Protein AF-A0A6F9CLA2-F1 (afdb_monomer_lite)

Secondary structure (DSSP, 8-state):
-HHHHHHHHHHHHHHHHHHHHHHHHHT-TT--SS-GGGT-S-EEEEEEEEEEETTEEEEEEEEEESS-EEEE------TTEEEEEETTTTEEEEEE-SSHHHHHHHHHHHHHHHHHHHHHTTSTTHHHHHHHHHHHHHHHHHHHH-TTS---SS---------------PPP--

Structure (mmCIF, N/CA/C/O backbone):
data_AF-A0A6F9CLA2-F1
#
_entry.id   AF-A0A6F9CLA2-F1
#
loop_
_atom_site.group_PDB
_atom_site.id
_atom_site.type_symbol
_atom_site.label_atom_id
_atom_site.label_alt_id
_atom_site.label_comp_id
_atom_site.label_asym_id
_atom_site.label_entity_id
_atom_site.label_seq_id
_atom_site.pdbx_PDB_ins_code
_atom_site.Cartn_x
_atom_site.Cartn_y
_atom_site.Cartn_z
_atom_site.occupancy
_atom_site.B_iso_or_equiv
_atom_site.auth_seq_id
_atom_site.auth_comp_id
_atom_site.auth_asym_id
_atom_site.auth_atom_id
_atom_site.pdbx_PDB_model_num
ATOM 1 N N . MET A 1 1 ? -16.593 6.595 44.705 1.00 61.84 1 MET A N 1
ATOM 2 C CA . MET A 1 1 ? -15.147 6.707 44.397 1.00 61.84 1 MET A CA 1
ATOM 3 C C . MET A 1 1 ? -14.669 5.658 43.384 1.00 61.84 1 MET A C 1
ATOM 5 O O . MET A 1 1 ? -14.119 6.058 42.372 1.00 61.84 1 MET A O 1
ATOM 9 N N . LYS A 1 2 ? -14.949 4.353 43.564 1.00 73.06 2 LYS A N 1
ATOM 10 C CA . LYS A 1 2 ? -14.526 3.286 42.620 1.00 73.06 2 LYS A CA 1
ATOM 11 C C . LYS A 1 2 ? -15.007 3.466 41.167 1.00 73.06 2 LYS A C 1
ATOM 13 O O . LYS A 1 2 ? -14.224 3.250 40.254 1.00 73.06 2 LYS A O 1
ATOM 18 N N . ALA A 1 3 ? -16.254 3.899 40.960 1.00 78.31 3 ALA A N 1
ATOM 19 C CA . ALA A 1 3 ? -16.806 4.117 39.618 1.00 78.31 3 ALA A CA 1
ATOM 20 C C . ALA A 1 3 ? -16.060 5.220 38.846 1.00 78.31 3 ALA A C 1
ATOM 22 O O . ALA A 1 3 ? -15.684 5.011 37.703 1.00 78.31 3 ALA A O 1
ATOM 23 N N . VAL A 1 4 ? -15.752 6.344 39.506 1.00 85.12 4 VAL A N 1
ATOM 24 C CA . VAL A 1 4 ? -15.011 7.466 38.902 1.00 85.12 4 VAL A CA 1
ATOM 25 C C . VAL A 1 4 ? -13.600 7.034 38.495 1.00 85.12 4 VAL A C 1
ATOM 27 O O . VAL A 1 4 ? -13.189 7.275 37.365 1.00 85.12 4 VAL A O 1
ATOM 30 N N . CYS A 1 5 ? -12.878 6.332 39.376 1.00 85.56 5 CYS A N 1
ATOM 31 C CA . CYS A 1 5 ? -11.549 5.804 39.053 1.00 85.56 5 CYS A CA 1
ATOM 32 C C . CYS A 1 5 ? -11.588 4.798 37.890 1.00 85.56 5 CYS A C 1
ATOM 34 O O . CYS A 1 5 ? -10.689 4.808 37.055 1.00 85.56 5 CYS A O 1
ATOM 36 N N . SER A 1 6 ? -12.626 3.954 37.818 1.00 85.44 6 SER A N 1
ATOM 37 C CA . SER A 1 6 ? -12.801 2.996 36.719 1.00 85.44 6 SER A CA 1
ATOM 38 C C . SER A 1 6 ? -13.041 3.704 35.388 1.00 85.44 6 SER A C 1
ATOM 40 O O . SER A 1 6 ? -12.363 3.392 34.416 1.00 85.44 6 SER A O 1
ATOM 42 N N . SER A 1 7 ? -13.939 4.694 35.352 1.00 87.44 7 SER A N 1
ATOM 43 C CA . SER A 1 7 ? -14.230 5.466 34.138 1.00 87.44 7 SER A CA 1
ATOM 44 C C . SER A 1 7 ? -13.008 6.227 33.628 1.00 87.44 7 SER A C 1
ATOM 46 O O . SER A 1 7 ? -12.760 6.246 32.428 1.00 87.44 7 SER A O 1
ATOM 48 N N . ILE A 1 8 ? -12.207 6.807 34.529 1.00 90.00 8 ILE A N 1
ATOM 49 C CA . ILE A 1 8 ? -10.953 7.483 34.161 1.00 90.00 8 ILE A CA 1
ATOM 50 C C . ILE A 1 8 ? -9.951 6.485 33.569 1.00 90.00 8 ILE A C 1
ATOM 52 O O . ILE A 1 8 ? -9.324 6.764 32.549 1.00 90.00 8 ILE A O 1
ATOM 56 N N . ASN A 1 9 ? -9.802 5.313 34.189 1.00 90.31 9 ASN A N 1
ATOM 57 C CA . ASN A 1 9 ? -8.862 4.296 33.727 1.00 90.31 9 ASN A CA 1
ATOM 58 C C . ASN A 1 9 ? -9.263 3.709 32.363 1.00 90.31 9 ASN A C 1
ATOM 60 O O . ASN A 1 9 ? -8.413 3.439 31.518 1.00 90.31 9 ASN A O 1
ATOM 64 N N . GLU A 1 10 ? -10.563 3.535 32.134 1.00 90.62 10 GLU A N 1
ATOM 65 C CA . GLU A 1 10 ? -11.098 3.051 30.865 1.00 90.62 10 GLU A CA 1
ATOM 66 C C . GLU A 1 10 ? -10.987 4.105 29.760 1.00 90.62 10 GLU A C 1
ATOM 68 O O . GLU A 1 10 ? -10.532 3.781 28.666 1.00 90.62 10 GLU A O 1
ATOM 73 N N . ALA A 1 11 ? -11.274 5.377 30.059 1.00 88.31 11 ALA A N 1
ATOM 74 C CA . ALA A 1 11 ? -11.058 6.482 29.126 1.00 88.31 11 ALA A CA 1
ATOM 75 C C . ALA A 1 11 ? -9.585 6.588 28.698 1.00 88.31 11 ALA A C 1
ATOM 77 O O . ALA A 1 11 ? -9.298 6.727 27.511 1.00 88.31 11 ALA A O 1
ATOM 78 N N . LYS A 1 12 ? -8.646 6.439 29.644 1.00 91.62 12 LYS A N 1
ATOM 79 C CA . LYS A 1 12 ? -7.212 6.424 29.335 1.00 91.62 12 LYS A CA 1
ATOM 80 C C . LYS A 1 12 ? -6.839 5.263 28.410 1.00 91.62 12 LYS A C 1
ATOM 82 O O . LYS A 1 12 ? -6.156 5.475 27.415 1.00 91.62 12 LYS A O 1
ATOM 87 N N . ARG A 1 13 ? -7.333 4.053 28.692 1.00 88.44 13 ARG A N 1
ATOM 88 C CA . ARG A 1 13 ? -7.098 2.878 27.838 1.00 88.44 13 ARG A CA 1
ATOM 89 C C . ARG A 1 13 ? -7.636 3.082 26.418 1.00 88.44 13 ARG A C 1
ATOM 91 O O . ARG A 1 13 ? -7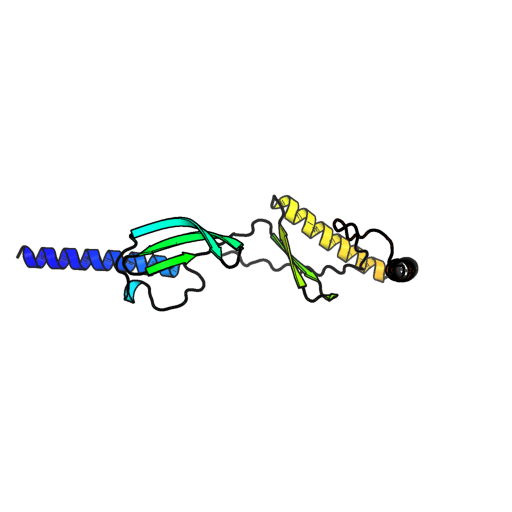.016 2.622 25.466 1.00 88.44 13 ARG A O 1
ATOM 98 N N . GLN A 1 14 ? -8.787 3.738 26.272 1.00 87.56 14 GLN A N 1
ATOM 99 C CA . GLN A 1 14 ? -9.343 4.046 24.952 1.00 87.56 14 GLN A CA 1
ATOM 100 C C . GLN A 1 14 ? -8.481 5.064 24.197 1.00 87.56 14 GLN A C 1
ATOM 102 O O . GLN A 1 14 ? -8.233 4.871 23.012 1.00 87.56 14 GLN A O 1
ATOM 107 N N . MET A 1 15 ? -7.958 6.091 24.876 1.00 89.00 15 MET A N 1
ATOM 108 C CA . MET A 1 15 ? -7.006 7.021 24.256 1.00 89.00 15 MET A CA 1
ATOM 109 C C . MET A 1 15 ? -5.738 6.309 23.770 1.00 89.00 15 MET A C 1
ATOM 111 O O . MET A 1 15 ? -5.354 6.494 22.621 1.00 89.00 15 MET A O 1
ATOM 115 N N . GLU A 1 16 ? -5.149 5.431 24.588 1.00 90.56 16 GLU A N 1
ATOM 116 C CA . GLU A 1 16 ? -3.957 4.652 24.208 1.00 90.56 16 GLU A CA 1
ATOM 117 C C . GLU A 1 16 ? -4.209 3.779 22.961 1.00 90.56 16 GLU A C 1
ATOM 119 O O . GLU A 1 16 ? -3.333 3.638 22.111 1.00 90.56 16 GLU A O 1
ATOM 124 N N . LYS A 1 17 ? -5.419 3.217 22.800 1.00 88.94 17 LYS A N 1
ATOM 125 C CA . LYS A 1 17 ? -5.789 2.467 21.585 1.00 88.94 17 LYS A CA 1
ATOM 126 C C . LYS A 1 17 ? -5.837 3.360 20.342 1.00 88.94 17 LYS A C 1
ATOM 128 O O . LYS A 1 17 ? -5.363 2.946 19.285 1.00 88.94 17 LYS A O 1
ATOM 133 N N . LEU A 1 18 ? -6.410 4.558 20.459 1.00 91.50 18 LEU A N 1
ATOM 134 C CA . LEU A 1 18 ? -6.517 5.499 19.342 1.00 91.50 18 LEU A CA 1
ATOM 135 C C . LEU A 1 18 ? -5.144 6.028 18.912 1.00 91.50 18 LEU A C 1
ATOM 137 O O . LEU A 1 18 ? -4.888 6.105 17.714 1.00 91.50 18 LEU A O 1
ATOM 141 N N . GLU A 1 19 ? -4.245 6.302 19.862 1.00 93.00 19 GLU A N 1
ATOM 142 C CA . GLU A 1 19 ? -2.862 6.710 19.571 1.00 93.00 19 GLU A CA 1
ATOM 143 C C . GLU A 1 19 ? -2.120 5.647 18.745 1.00 93.00 19 GLU A C 1
ATOM 145 O O . GLU A 1 19 ? -1.470 5.972 17.754 1.00 93.00 19 GLU A O 1
ATOM 150 N N . VAL A 1 20 ? -2.286 4.361 19.080 1.00 93.50 20 VAL A N 1
ATOM 151 C CA . VAL A 1 20 ? -1.693 3.249 18.314 1.00 93.50 20 VAL A CA 1
ATOM 152 C C . VAL A 1 20 ? -2.232 3.194 16.881 1.00 93.50 20 VAL A C 1
ATOM 154 O O . VAL A 1 20 ? -1.483 2.908 15.946 1.00 93.50 20 VAL A O 1
ATOM 157 N N . LEU A 1 21 ? -3.527 3.461 16.684 1.00 94.38 21 LEU A N 1
ATOM 158 C CA . LEU A 1 21 ? -4.133 3.497 15.352 1.00 94.38 21 LEU A CA 1
ATOM 159 C C . LEU A 1 21 ? -3.641 4.688 14.520 1.00 94.38 21 LEU A C 1
ATOM 161 O O . LEU A 1 21 ? -3.382 4.535 13.325 1.00 94.38 21 LEU A O 1
ATOM 165 N N . GLU A 1 22 ? -3.491 5.854 15.144 1.00 93.19 22 GLU A N 1
ATOM 166 C CA . GLU A 1 22 ? -2.971 7.061 14.502 1.00 93.19 22 GLU A CA 1
ATOM 167 C C . GLU A 1 22 ? -1.497 6.892 14.108 1.00 93.19 22 GLU A C 1
ATOM 169 O O . GLU A 1 22 ? -1.125 7.136 12.954 1.00 93.19 22 GLU A O 1
ATOM 174 N N . GLU A 1 23 ? -0.671 6.373 15.021 1.00 93.81 23 GLU A N 1
ATOM 175 C CA . GLU A 1 23 ? 0.722 6.028 14.738 1.00 93.81 23 GLU A CA 1
ATOM 176 C C . GLU A 1 23 ? 0.801 5.007 13.596 1.00 93.81 23 GLU A C 1
ATOM 178 O O . GLU A 1 23 ? 1.584 5.176 12.656 1.00 93.81 23 GLU A O 1
ATOM 183 N N . TRP A 1 24 ? -0.042 3.973 13.613 1.00 94.94 24 TRP A N 1
ATOM 184 C CA . TRP A 1 24 ? -0.104 2.989 12.535 1.00 94.94 24 TRP A CA 1
ATOM 185 C C . TRP A 1 24 ? -0.447 3.629 11.181 1.00 94.94 24 TRP A C 1
ATOM 187 O O . TRP A 1 24 ? 0.245 3.357 10.196 1.00 94.94 24 TRP A O 1
ATOM 197 N N . GLN A 1 25 ? -1.456 4.507 11.118 1.00 92.75 25 GLN A N 1
ATOM 198 C CA . GLN A 1 25 ? -1.842 5.179 9.872 1.00 92.75 25 GLN A CA 1
ATOM 199 C C . GLN A 1 25 ? -0.702 6.055 9.334 1.00 92.75 25 GLN A C 1
ATOM 201 O O . GLN A 1 25 ? -0.483 6.092 8.122 1.00 92.75 25 GLN A O 1
ATOM 206 N N . SER A 1 26 ? 0.072 6.704 10.213 1.00 91.31 26 SER A N 1
ATOM 207 C CA . SER A 1 26 ? 1.209 7.553 9.819 1.00 91.31 26 SER A CA 1
ATOM 208 C C . SER A 1 26 ? 2.306 6.805 9.041 1.00 91.31 26 SER A C 1
ATOM 210 O O . SER A 1 26 ? 3.013 7.403 8.229 1.00 91.31 26 SER A O 1
ATOM 212 N N . HIS A 1 27 ? 2.411 5.482 9.216 1.00 91.38 27 HIS A N 1
ATOM 213 C CA . HIS A 1 27 ? 3.357 4.634 8.488 1.00 91.38 27 HIS A CA 1
ATOM 214 C C . HIS A 1 27 ? 2.891 4.269 7.064 1.00 91.38 27 HIS A C 1
ATOM 216 O O . HIS A 1 27 ? 3.631 3.613 6.319 1.00 91.38 27 HIS A O 1
ATOM 222 N N . ILE A 1 28 ? 1.675 4.655 6.664 1.00 90.75 28 ILE A N 1
ATOM 223 C CA . ILE A 1 28 ? 1.103 4.328 5.355 1.00 90.75 28 ILE A CA 1
ATOM 224 C C . ILE A 1 28 ? 1.328 5.479 4.374 1.00 90.75 28 ILE A C 1
ATOM 226 O O . ILE A 1 28 ? 0.717 6.541 4.454 1.00 90.75 28 ILE A O 1
ATOM 230 N N . GLU A 1 29 ? 2.177 5.236 3.377 1.00 88.38 29 GLU A N 1
ATOM 231 C CA . GLU A 1 29 ? 2.373 6.161 2.259 1.00 88.38 29 GLU A CA 1
ATOM 232 C C . GLU A 1 29 ? 1.139 6.185 1.339 1.00 88.38 29 GLU A C 1
ATOM 234 O O . GLU A 1 29 ? 0.693 5.138 0.864 1.00 88.38 29 GLU A O 1
ATOM 239 N N . GLY A 1 30 ? 0.642 7.385 1.018 1.00 88.75 30 GLY A N 1
ATOM 240 C CA . GLY A 1 30 ? -0.453 7.571 0.059 1.00 88.75 30 GLY A CA 1
ATOM 241 C C . GLY A 1 30 ? -1.830 7.176 0.596 1.00 88.75 30 GLY A C 1
ATOM 242 O O . GLY A 1 30 ? -2.617 6.595 -0.145 1.00 88.75 30 GLY A O 1
ATOM 243 N N . TRP A 1 31 ? -2.103 7.451 1.874 1.00 91.06 31 TRP A N 1
ATOM 244 C CA . TRP A 1 31 ? -3.432 7.274 2.462 1.00 91.06 31 TRP A CA 1
ATOM 245 C C . TRP A 1 31 ? -4.502 8.079 1.704 1.00 91.06 31 TRP A C 1
ATOM 247 O O . TRP A 1 31 ? -4.286 9.241 1.356 1.00 91.06 31 TRP A O 1
ATOM 257 N N . GLU A 1 32 ? -5.662 7.465 1.477 1.00 88.62 32 GLU A N 1
ATOM 258 C CA . GLU A 1 32 ? -6.829 8.075 0.836 1.00 88.62 32 GLU A CA 1
ATOM 259 C C . GLU A 1 32 ? -8.066 7.847 1.718 1.00 88.62 32 GLU A C 1
ATOM 261 O O . GLU A 1 32 ? -8.307 6.724 2.161 1.00 88.62 32 GLU A O 1
ATOM 266 N N . GLY A 1 33 ? -8.871 8.891 1.939 1.00 91.44 33 GLY A N 1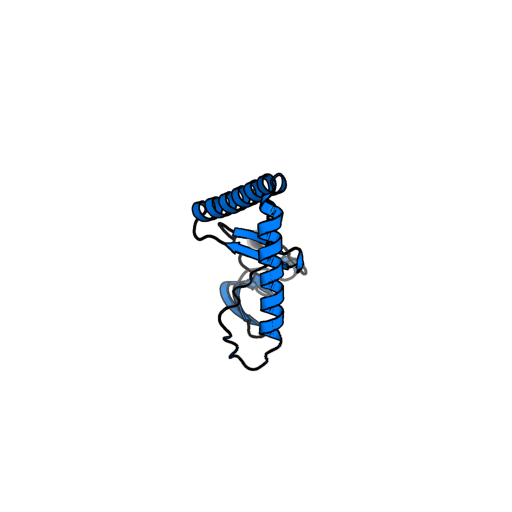
ATOM 267 C CA . GLY A 1 33 ? -10.070 8.840 2.788 1.00 91.44 33 GLY A CA 1
ATOM 268 C C . GLY A 1 33 ? -9.917 9.591 4.115 1.00 91.44 33 GLY A C 1
ATOM 269 O O . GLY A 1 33 ? -8.974 10.361 4.295 1.00 91.44 33 GLY A O 1
ATOM 270 N N . SER A 1 34 ? -10.879 9.398 5.022 1.00 91.44 34 SER A N 1
ATOM 271 C CA . SER A 1 34 ? -10.859 9.951 6.386 1.00 91.44 34 SER A CA 1
ATOM 272 C C 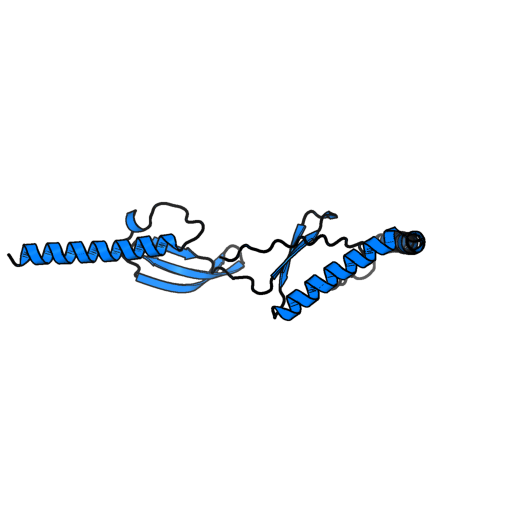. SER A 1 34 ? -9.809 9.260 7.261 1.00 91.44 34 SER A C 1
ATOM 274 O O . SER A 1 34 ? -9.254 8.227 6.872 1.00 91.44 34 SER A O 1
ATOM 276 N N . ASN A 1 35 ? -9.532 9.813 8.443 1.00 92.19 35 ASN A N 1
ATOM 277 C CA . ASN A 1 35 ? -8.634 9.154 9.382 1.00 92.19 35 ASN A CA 1
ATOM 278 C C . ASN A 1 35 ? -9.289 7.888 9.931 1.00 92.19 35 ASN A C 1
ATOM 280 O O . ASN A 1 35 ? -10.512 7.775 10.037 1.00 92.19 35 ASN A O 1
ATOM 284 N N . ILE A 1 36 ? -8.461 6.914 10.290 1.00 93.00 36 ILE A N 1
ATOM 285 C CA . ILE A 1 36 ? -8.933 5.634 10.791 1.00 93.00 36 ILE A CA 1
ATOM 286 C C . ILE A 1 36 ? -9.641 5.790 12.135 1.00 93.00 36 ILE A C 1
ATOM 288 O O . ILE A 1 36 ? -10.676 5.168 12.351 1.00 93.00 36 ILE A O 1
ATOM 292 N N . THR A 1 37 ? -9.149 6.691 12.985 1.00 93.88 37 THR A N 1
ATOM 293 C CA . THR A 1 37 ? -9.716 7.009 14.301 1.00 93.88 37 THR A CA 1
ATOM 294 C C . THR A 1 37 ? -11.077 7.708 14.223 1.00 93.88 37 THR A C 1
ATOM 296 O O . THR A 1 37 ? -11.802 7.712 15.214 1.00 93.88 37 THR A O 1
ATOM 299 N N . ASP A 1 38 ? -11.475 8.229 13.054 1.00 91.12 38 ASP A N 1
ATOM 300 C CA . ASP A 1 38 ? -12.809 8.816 12.853 1.00 91.12 38 ASP A CA 1
ATOM 301 C C . ASP A 1 38 ? -13.915 7.744 12.835 1.00 91.12 38 ASP A C 1
ATOM 303 O O . ASP A 1 38 ? -15.083 8.040 13.082 1.00 91.12 38 ASP A O 1
ATOM 307 N N . THR A 1 39 ? -13.564 6.497 12.497 1.00 91.94 39 THR A N 1
ATOM 308 C CA . THR A 1 39 ? -14.534 5.407 12.273 1.00 91.94 39 THR A CA 1
ATOM 309 C C . THR A 1 39 ? -14.212 4.126 13.028 1.00 91.94 39 THR A C 1
ATOM 311 O O . THR A 1 39 ? -15.115 3.322 13.253 1.00 91.94 39 THR A O 1
ATOM 314 N N . CYS A 1 40 ? -12.955 3.917 13.410 1.00 92.31 40 CYS A N 1
ATOM 315 C CA . CYS A 1 40 ? -12.467 2.669 13.976 1.00 92.31 40 CYS A CA 1
ATOM 316 C C . CYS A 1 40 ? -11.813 2.891 15.339 1.00 92.31 40 CYS A C 1
ATOM 318 O O . CYS A 1 40 ? -11.120 3.887 15.551 1.00 92.31 40 CYS A O 1
ATOM 320 N N . THR A 1 41 ? -11.997 1.930 16.245 1.00 92.81 41 THR A N 1
ATOM 321 C CA . THR A 1 41 ? -11.452 1.993 17.614 1.00 92.81 41 THR A CA 1
ATOM 322 C C . THR A 1 41 ? -10.424 0.910 17.919 1.00 92.81 41 THR A C 1
ATOM 324 O O . THR A 1 41 ? -9.608 1.076 18.828 1.00 92.81 41 THR A O 1
ATOM 327 N N . GLU A 1 42 ? -10.398 -0.181 17.147 1.00 91.94 42 GLU A N 1
ATOM 328 C CA . GLU A 1 42 ? -9.347 -1.190 17.263 1.00 91.94 42 GLU A CA 1
ATOM 329 C C . GLU A 1 42 ? -9.070 -1.947 15.962 1.00 91.94 42 GLU A C 1
ATOM 331 O O . GLU A 1 42 ? -9.927 -2.089 15.088 1.00 91.94 42 GLU A O 1
ATOM 336 N N . MET A 1 43 ? -7.847 -2.472 15.861 1.00 94.31 43 MET A N 1
ATOM 337 C CA . MET A 1 43 ? -7.460 -3.435 14.835 1.00 94.31 43 MET A CA 1
ATOM 338 C C . MET A 1 43 ? -7.750 -4.852 15.334 1.00 94.31 43 MET A C 1
ATOM 340 O O . MET A 1 43 ? -7.213 -5.277 16.354 1.00 94.31 43 MET A O 1
ATOM 344 N N . LEU A 1 44 ? -8.559 -5.594 14.584 1.00 95.00 44 LEU A N 1
ATOM 345 C CA . LEU A 1 44 ? -8.992 -6.950 14.919 1.00 95.00 44 LEU A CA 1
ATOM 346 C C . LEU A 1 44 ? -8.024 -8.015 14.396 1.00 95.00 44 LEU A C 1
ATOM 348 O O . LEU A 1 44 ? -7.784 -9.027 15.051 1.00 95.00 44 LEU A O 1
ATOM 352 N N . MET A 1 45 ? -7.494 -7.824 13.185 1.00 95.12 45 MET A N 1
ATOM 353 C CA . MET A 1 45 ? -6.623 -8.804 12.536 1.00 95.12 45 MET A CA 1
ATOM 354 C C . MET A 1 45 ? -5.770 -8.154 11.453 1.00 95.12 45 MET A C 1
ATOM 356 O O . MET A 1 45 ? -6.220 -7.248 10.758 1.00 95.12 45 MET A O 1
ATOM 360 N N . HIS A 1 46 ? -4.563 -8.668 11.232 1.00 95.81 46 HIS A N 1
ATOM 361 C CA . HIS A 1 46 ? -3.780 -8.326 10.051 1.00 95.81 46 HIS A CA 1
ATOM 362 C C . HIS A 1 46 ? -3.029 -9.541 9.502 1.00 95.81 46 HIS A C 1
ATOM 364 O O . HIS A 1 46 ? -2.710 -10.479 10.231 1.00 95.81 46 HIS A O 1
ATOM 370 N N . GLY A 1 47 ? -2.734 -9.538 8.202 1.00 93.12 47 GLY A N 1
ATOM 371 C CA . GLY A 1 47 ? -2.061 -10.668 7.564 1.00 93.12 47 GLY A CA 1
ATOM 372 C C . GLY A 1 47 ? -1.828 -10.496 6.070 1.00 93.12 47 GLY A C 1
ATOM 373 O O . GLY A 1 47 ? -2.369 -9.597 5.430 1.00 93.12 47 GLY A O 1
ATOM 374 N N . VAL A 1 48 ? -0.994 -11.367 5.503 1.00 94.31 48 VAL A N 1
ATOM 375 C CA . VAL A 1 48 ? -0.725 -11.400 4.060 1.00 94.31 48 VAL A CA 1
ATOM 376 C C . VAL A 1 48 ? -1.751 -12.298 3.379 1.00 94.31 48 VAL A C 1
ATOM 378 O O . VAL A 1 48 ? -1.897 -13.455 3.761 1.00 94.31 48 VAL A O 1
ATOM 381 N N . LEU A 1 49 ? -2.427 -11.782 2.351 1.00 92.38 49 LEU A N 1
ATOM 382 C CA . LEU A 1 49 ? -3.395 -12.529 1.545 1.00 92.38 49 LEU A CA 1
ATOM 383 C C . LEU A 1 49 ? -3.183 -12.276 0.047 1.00 92.38 49 LEU A C 1
ATOM 385 O O . LEU A 1 49 ? -2.613 -11.264 -0.377 1.00 92.38 49 LEU A O 1
ATOM 389 N N . LEU A 1 50 ? -3.695 -13.196 -0.773 1.00 92.31 50 LEU A N 1
ATOM 390 C CA . LEU A 1 50 ? -3.759 -13.045 -2.224 1.00 92.31 50 LEU A CA 1
ATOM 391 C C . LEU A 1 50 ? -5.098 -12.415 -2.625 1.00 92.31 50 LEU A C 1
ATOM 393 O O . LEU A 1 50 ? -6.158 -13.014 -2.475 1.00 92.31 50 LEU A O 1
ATOM 397 N N . LYS A 1 51 ? -5.040 -11.206 -3.181 1.00 91.44 51 LYS A N 1
ATOM 398 C CA . LYS A 1 51 ? -6.176 -10.490 -3.766 1.00 91.44 51 LYS A CA 1
ATOM 399 C C . LYS A 1 51 ? -6.250 -10.765 -5.264 1.00 91.44 51 LYS A C 1
ATOM 401 O O . LYS A 1 51 ? -5.259 -10.586 -5.969 1.00 91.44 51 LYS A O 1
ATOM 406 N N . ILE A 1 52 ? -7.428 -11.112 -5.775 1.00 91.50 52 ILE A N 1
ATOM 407 C CA . ILE A 1 52 ? -7.677 -11.234 -7.218 1.00 91.50 52 ILE A CA 1
ATOM 408 C C . ILE A 1 52 ? -8.482 -10.020 -7.678 1.00 91.50 52 ILE A C 1
ATOM 410 O O . ILE A 1 52 ? -9.528 -9.711 -7.117 1.00 91.50 52 ILE A O 1
ATOM 414 N N . SER A 1 53 ? -8.002 -9.312 -8.700 1.00 85.69 53 SER A N 1
ATOM 415 C CA . SER A 1 53 ? -8.751 -8.212 -9.322 1.00 85.69 53 SER A CA 1
ATOM 416 C C . SER A 1 53 ? -8.488 -8.154 -10.820 1.00 85.69 53 SER A C 1
ATOM 418 O O . SER A 1 53 ? -7.326 -8.112 -11.229 1.00 85.69 53 SER A O 1
ATOM 420 N N . ALA A 1 54 ? -9.556 -8.148 -11.624 1.00 90.44 54 ALA A N 1
ATOM 421 C CA . ALA A 1 54 ? -9.497 -8.136 -13.091 1.00 90.44 54 ALA A CA 1
ATOM 422 C C . ALA A 1 54 ? -8.533 -9.198 -13.671 1.00 90.44 54 ALA A C 1
ATOM 424 O O . ALA A 1 54 ? -7.712 -8.905 -14.536 1.00 90.44 54 ALA A O 1
ATOM 425 N N . GLY A 1 55 ? -8.578 -10.420 -13.127 1.00 87.56 55 GLY A N 1
ATOM 426 C CA . GLY A 1 55 ? -7.726 -11.541 -13.549 1.00 87.56 55 GLY A CA 1
ATOM 427 C C . GLY A 1 55 ? -6.281 -11.509 -13.035 1.00 87.56 55 GLY A C 1
ATOM 428 O O . GLY A 1 55 ? -5.539 -12.456 -13.271 1.00 87.56 55 GLY A O 1
ATOM 429 N N . ASN A 1 56 ? -5.870 -10.468 -12.304 1.00 86.31 56 ASN A N 1
ATOM 430 C CA . ASN A 1 56 ? -4.529 -10.377 -11.728 1.00 86.31 56 ASN A CA 1
ATOM 431 C C . ASN A 1 56 ? -4.526 -10.814 -10.261 1.00 86.31 56 ASN A C 1
ATOM 433 O O . ASN A 1 56 ? -5.235 -10.224 -9.442 1.00 86.31 56 ASN A O 1
ATOM 437 N N . ILE A 1 57 ? -3.683 -11.796 -9.933 1.00 89.25 57 ILE A N 1
ATOM 438 C CA . ILE A 1 57 ? -3.395 -12.215 -8.556 1.00 89.25 57 ILE A CA 1
ATOM 439 C C . ILE A 1 57 ? -2.341 -11.271 -7.964 1.00 89.25 57 ILE A C 1
ATOM 441 O O . ILE A 1 57 ? -1.313 -10.995 -8.584 1.00 89.25 57 ILE A O 1
ATOM 445 N N . GLN A 1 58 ? -2.611 -10.740 -6.775 1.00 89.00 58 GLN A N 1
ATOM 446 C CA . GLN A 1 58 ? -1.812 -9.717 -6.113 1.00 89.00 58 GLN A CA 1
ATOM 447 C C . GLN A 1 58 ? -1.629 -10.054 -4.631 1.00 89.00 58 GLN A C 1
ATOM 449 O O . GLN A 1 58 ? -2.599 -10.080 -3.885 1.00 89.00 58 GLN A O 1
ATOM 454 N 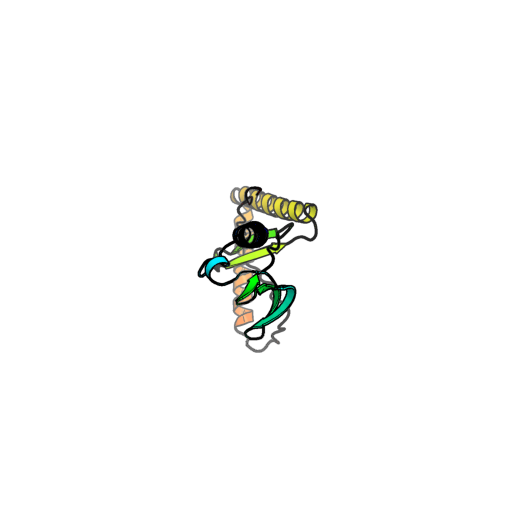N . GLU A 1 59 ? -0.391 -10.225 -4.173 1.00 89.31 59 GLU A N 1
ATOM 455 C CA . GLU A 1 59 ? -0.101 -10.327 -2.737 1.00 89.31 59 GLU A CA 1
ATOM 456 C C . GLU A 1 59 ? -0.234 -8.951 -2.064 1.00 89.31 59 GLU A C 1
ATOM 458 O O . GLU A 1 59 ? 0.351 -7.959 -2.524 1.00 89.31 59 GLU A O 1
ATOM 463 N N . ARG A 1 60 ? -1.050 -8.861 -1.011 1.00 93.56 60 ARG A N 1
ATOM 464 C CA . ARG A 1 60 ? -1.317 -7.634 -0.244 1.00 93.56 60 ARG A CA 1
ATOM 465 C C . ARG A 1 60 ? -1.344 -7.946 1.248 1.00 93.56 60 ARG A C 1
ATOM 467 O O . ARG A 1 60 ? -1.662 -9.062 1.644 1.00 93.56 60 ARG A O 1
ATOM 474 N N . ILE A 1 61 ? -1.015 -6.947 2.060 1.00 94.31 61 ILE A N 1
ATOM 475 C CA . ILE A 1 61 ? -1.186 -7.018 3.513 1.00 94.31 61 ILE A CA 1
ATOM 476 C C . ILE A 1 61 ? -2.551 -6.414 3.822 1.00 94.31 61 ILE A C 1
ATOM 478 O O . ILE A 1 61 ? -2.809 -5.291 3.401 1.00 94.31 61 ILE A O 1
ATOM 482 N N . PHE A 1 62 ? -3.413 -7.158 4.499 1.00 95.88 62 PHE A N 1
ATOM 483 C CA . PHE A 1 62 ? -4.735 -6.718 4.928 1.00 95.88 62 PHE A CA 1
ATOM 484 C C . PHE A 1 62 ? -4.717 -6.383 6.417 1.00 95.88 62 PHE A C 1
ATOM 486 O O . PHE A 1 62 ? -4.015 -7.042 7.185 1.00 95.88 62 PHE A O 1
ATOM 493 N N . PHE A 1 63 ? -5.511 -5.387 6.795 1.00 95.94 63 PHE A N 1
ATOM 494 C CA . PHE A 1 63 ? -5.723 -4.913 8.156 1.00 95.94 63 PHE A CA 1
ATOM 495 C C . PHE A 1 63 ? -7.228 -4.738 8.357 1.00 95.94 63 PHE A C 1
ATOM 497 O O . PHE A 1 63 ? -7.857 -3.905 7.702 1.00 95.94 63 PHE A O 1
ATOM 504 N N . LEU A 1 64 ? -7.804 -5.584 9.202 1.00 96.75 64 LEU A N 1
ATOM 505 C CA . LEU A 1 64 ? -9.209 -5.569 9.568 1.00 96.75 64 LEU A CA 1
ATOM 506 C C . LEU A 1 64 ? -9.376 -4.780 10.864 1.00 96.75 64 LEU A C 1
ATOM 508 O O . LEU A 1 64 ? -8.760 -5.117 11.874 1.00 96.75 64 LEU A O 1
ATOM 512 N N . PHE A 1 65 ? -10.246 -3.785 10.820 1.00 95.31 65 PHE A N 1
ATOM 513 C CA . PHE A 1 65 ? -10.705 -2.987 11.948 1.00 95.31 65 PHE A CA 1
ATOM 514 C C . PHE A 1 65 ? -12.191 -3.272 12.192 1.00 95.31 65 PHE A C 1
ATOM 516 O O . PHE A 1 65 ? -12.851 -3.909 11.368 1.00 95.31 65 PHE A O 1
ATOM 523 N N . ASP A 1 66 ? -12.717 -2.807 13.319 1.00 91.94 66 ASP A N 1
ATOM 524 C CA . ASP A 1 66 ? -14.127 -2.933 13.709 1.00 91.94 66 ASP A CA 1
ATOM 525 C C . ASP A 1 66 ? -15.121 -2.437 12.642 1.00 91.94 66 ASP A C 1
ATOM 527 O O . ASP A 1 66 ? -16.157 -3.075 12.454 1.00 91.94 66 ASP A O 1
ATOM 531 N N . ASN A 1 67 ? -14.790 -1.383 11.885 1.00 92.44 67 ASN A N 1
ATOM 532 C CA . ASN A 1 67 ? -15.678 -0.819 10.853 1.00 92.44 67 ASN A CA 1
ATOM 533 C C . ASN A 1 67 ? -15.047 -0.678 9.456 1.00 92.44 67 ASN A C 1
ATOM 535 O O . ASN A 1 67 ? -15.685 -0.159 8.537 1.00 92.44 67 ASN A O 1
ATOM 539 N N . LEU A 1 68 ? -13.801 -1.125 9.267 1.00 93.88 68 LEU A N 1
ATOM 540 C CA . LEU A 1 68 ? -13.048 -0.879 8.035 1.00 93.88 68 LEU A CA 1
ATOM 541 C C . LEU A 1 68 ? -12.102 -2.034 7.693 1.00 93.88 68 LEU A C 1
ATOM 543 O O . LEU A 1 68 ? -11.468 -2.625 8.562 1.00 93.88 68 LEU A O 1
ATOM 547 N N . LEU A 1 69 ? -11.953 -2.323 6.399 1.00 95.56 69 LEU A N 1
ATOM 548 C CA . LEU A 1 69 ? -10.916 -3.219 5.887 1.00 95.56 69 LEU A CA 1
ATOM 549 C C . LEU A 1 69 ? -9.963 -2.431 4.994 1.00 95.56 69 LEU A C 1
ATOM 551 O O . LEU A 1 69 ? -10.342 -1.970 3.917 1.00 95.56 69 LEU A O 1
ATOM 555 N N . VAL A 1 70 ? -8.708 -2.335 5.418 1.00 95.31 70 VAL A N 1
ATOM 556 C CA . VAL A 1 70 ? -7.637 -1.679 4.665 1.00 95.31 70 VAL A CA 1
ATOM 557 C C . VAL A 1 70 ? -6.716 -2.742 4.082 1.00 95.31 70 VAL A C 1
ATOM 559 O O . VAL A 1 70 ? -6.442 -3.762 4.713 1.00 95.31 70 VAL A O 1
ATOM 562 N N . TYR A 1 71 ? -6.202 -2.521 2.873 1.00 94.88 71 TYR A N 1
ATOM 563 C CA . TYR A 1 71 ? -5.139 -3.355 2.324 1.00 94.88 71 TYR A CA 1
ATOM 564 C C . TYR A 1 71 ? -4.039 -2.517 1.684 1.00 94.88 71 TYR A C 1
ATOM 566 O O . TYR A 1 71 ? -4.292 -1.583 0.927 1.00 94.88 71 TYR A O 1
ATOM 574 N N . CYS A 1 72 ? -2.795 -2.903 1.940 1.00 92.69 72 CYS A N 1
ATOM 575 C CA . CYS A 1 72 ? -1.611 -2.193 1.486 1.00 92.69 72 CYS A CA 1
ATOM 576 C C . CYS A 1 72 ? -0.776 -3.072 0.554 1.00 92.69 72 CYS A C 1
ATOM 578 O O . CYS A 1 72 ? -0.710 -4.303 0.669 1.00 92.69 72 CYS A O 1
ATOM 580 N N . LYS A 1 73 ? -0.078 -2.429 -0.382 1.00 90.38 73 LYS A N 1
ATOM 581 C CA . LYS A 1 73 ? 0.995 -3.075 -1.135 1.00 90.38 73 LYS A CA 1
ATOM 582 C C . LYS A 1 73 ? 2.280 -2.946 -0.327 1.00 90.38 73 LYS A C 1
ATOM 584 O O . LYS A 1 73 ? 2.727 -1.833 -0.073 1.00 90.38 73 LYS A O 1
ATOM 589 N N . LYS A 1 74 ? 2.901 -4.074 0.025 1.00 83.75 74 LYS A N 1
ATOM 590 C CA . LYS A 1 74 ? 4.209 -4.061 0.687 1.00 83.75 74 LYS A CA 1
ATOM 591 C C . LYS A 1 74 ? 5.201 -3.281 -0.177 1.00 83.75 74 LYS A C 1
ATOM 593 O O . LYS A 1 74 ? 5.334 -3.555 -1.376 1.00 83.75 74 LYS A O 1
ATOM 598 N N . LYS A 1 75 ? 5.895 -2.312 0.425 1.00 75.25 75 LYS A N 1
ATOM 599 C CA . LYS A 1 75 ? 6.991 -1.596 -0.228 1.00 75.25 75 LYS A CA 1
ATOM 600 C C . LYS A 1 75 ? 8.108 -2.602 -0.481 1.00 75.25 75 LYS A C 1
ATOM 602 O O . LYS A 1 75 ? 8.907 -2.908 0.397 1.00 75.25 75 LYS A O 1
ATOM 607 N N . ASN A 1 76 ? 8.144 -3.154 -1.691 1.00 63.94 76 ASN A N 1
ATOM 608 C CA . ASN A 1 76 ? 9.339 -3.828 -2.164 1.00 63.94 76 ASN A CA 1
ATOM 609 C C . ASN A 1 76 ? 10.386 -2.733 -2.320 1.00 63.94 76 ASN A C 1
ATOM 611 O O . ASN A 1 76 ? 10.359 -1.986 -3.301 1.00 63.94 76 ASN A O 1
ATOM 615 N N . ARG A 1 77 ? 11.311 -2.634 -1.358 1.00 59.09 77 ARG A N 1
ATOM 616 C CA . ARG A 1 77 ? 12.641 -2.124 -1.680 1.00 59.09 77 ARG A CA 1
ATOM 617 C C . ARG A 1 77 ? 13.105 -3.022 -2.821 1.00 59.09 77 ARG A C 1
ATOM 619 O O . ARG A 1 77 ? 13.361 -4.205 -2.615 1.00 59.09 77 ARG A O 1
ATOM 626 N N . LEU A 1 78 ? 13.039 -2.511 -4.053 1.00 57.53 78 LEU A N 1
ATOM 627 C CA . LEU A 1 78 ? 13.586 -3.187 -5.223 1.00 57.53 78 LEU A CA 1
ATOM 628 C C . LEU A 1 78 ? 15.097 -3.181 -5.015 1.00 57.53 78 LEU A C 1
ATOM 630 O O . LEU A 1 78 ? 15.807 -2.320 -5.541 1.00 57.53 78 LEU A O 1
ATOM 634 N N . ASN A 1 79 ? 15.567 -4.086 -4.160 1.00 64.25 79 ASN A N 1
ATOM 635 C CA . ASN A 1 79 ? 16.974 -4.248 -3.891 1.00 64.25 79 ASN A CA 1
ATOM 636 C C . ASN A 1 79 ? 17.623 -4.555 -5.233 1.00 64.25 79 ASN A C 1
ATOM 638 O O . ASN A 1 79 ? 17.105 -5.323 -6.043 1.00 64.25 79 ASN A O 1
ATOM 642 N N . ASN A 1 80 ? 18.724 -3.867 -5.500 1.00 80.75 80 ASN A N 1
ATOM 643 C CA . ASN A 1 80 ? 19.519 -4.098 -6.697 1.00 80.75 80 ASN A CA 1
ATOM 644 C C . ASN A 1 80 ? 18.787 -3.767 -8.021 1.00 80.75 80 ASN A C 1
ATOM 646 O O . ASN A 1 80 ? 19.176 -4.244 -9.087 1.00 80.75 80 ASN A O 1
ATOM 650 N N . GLY A 1 81 ? 17.772 -2.892 -7.985 1.00 83.31 81 GLY A N 1
ATOM 651 C CA . GLY A 1 81 ? 17.073 -2.402 -9.178 1.00 83.31 81 GLY A CA 1
ATOM 652 C C . GLY A 1 81 ? 17.694 -1.157 -9.833 1.00 83.31 81 GLY A C 1
ATOM 653 O O . GLY A 1 81 ? 18.313 -0.328 -9.158 1.00 83.31 81 GLY A O 1
ATOM 654 N N . TRP A 1 82 ? 17.493 -0.997 -11.147 1.00 89.31 82 TRP A N 1
ATOM 655 C CA . TRP A 1 82 ? 17.729 0.244 -11.902 1.00 89.31 82 TRP A CA 1
ATOM 656 C C . TRP A 1 82 ? 16.692 0.434 -13.018 1.00 89.31 82 TRP A C 1
ATOM 658 O O . TRP A 1 82 ? 16.001 -0.502 -13.425 1.00 89.31 82 TRP A O 1
ATOM 668 N N . LYS A 1 83 ? 16.562 1.669 -13.514 1.00 86.44 83 LYS A N 1
ATOM 669 C CA . LYS A 1 83 ? 15.635 2.020 -14.597 1.00 86.44 83 LYS A CA 1
ATOM 670 C C . LYS A 1 83 ? 16.377 2.262 -15.904 1.00 86.44 83 LYS A C 1
ATOM 672 O O . LYS A 1 83 ? 17.446 2.869 -15.931 1.00 86.44 83 LYS A O 1
ATOM 677 N N . ILE A 1 84 ? 15.760 1.830 -16.995 1.00 86.00 84 ILE A N 1
ATOM 678 C CA . ILE A 1 84 ? 16.222 2.067 -18.357 1.00 86.00 84 ILE A CA 1
ATOM 679 C C . ILE A 1 84 ? 15.109 2.771 -19.129 1.00 86.00 84 ILE A C 1
ATOM 681 O O . ILE A 1 84 ? 13.994 2.259 -19.232 1.00 86.00 84 ILE A O 1
ATOM 685 N N . HIS A 1 85 ? 15.420 3.934 -19.698 1.00 83.69 85 HIS A N 1
ATOM 686 C CA . HIS A 1 85 ? 14.515 4.647 -20.595 1.00 83.69 85 HIS A CA 1
ATOM 687 C C . HIS A 1 85 ? 14.817 4.291 -22.045 1.00 83.69 85 HIS A C 1
ATOM 689 O O . HIS A 1 85 ? 15.959 4.386 -22.500 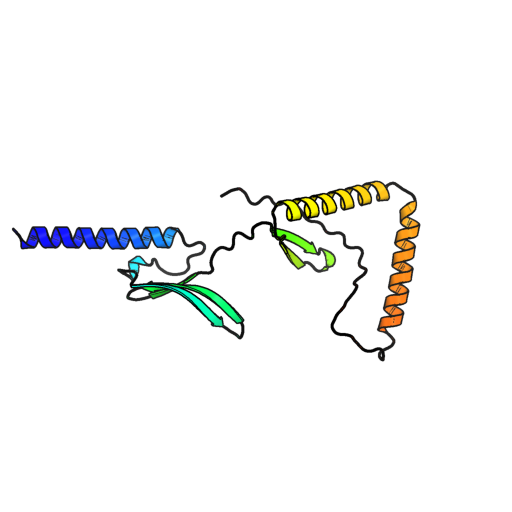1.00 83.69 85 HIS A O 1
ATOM 695 N N . ASN A 1 86 ? 13.783 3.885 -22.775 1.00 81.56 86 ASN A N 1
ATOM 696 C CA . ASN A 1 86 ? 13.807 3.839 -24.226 1.00 81.56 86 ASN A CA 1
ATOM 697 C C . ASN A 1 86 ? 13.213 5.146 -24.753 1.00 81.56 86 ASN A C 1
ATOM 699 O O . ASN A 1 86 ? 11.993 5.318 -24.742 1.00 81.56 86 ASN A O 1
ATOM 703 N N . THR A 1 87 ? 14.083 6.036 -25.223 1.00 79.75 87 THR A N 1
ATOM 704 C CA . THR A 1 87 ? 13.713 7.352 -25.757 1.00 79.75 87 THR A CA 1
ATOM 705 C C . THR A 1 87 ? 12.870 7.248 -27.026 1.00 79.75 87 THR A C 1
ATOM 707 O O . THR A 1 87 ? 11.872 7.947 -27.144 1.00 79.75 87 THR A O 1
ATOM 710 N N . ALA A 1 88 ? 13.194 6.319 -27.931 1.00 72.50 88 ALA A N 1
ATOM 711 C CA . ALA A 1 88 ? 12.482 6.141 -29.200 1.00 72.50 88 ALA A CA 1
ATOM 712 C C . ALA A 1 88 ? 11.021 5.694 -29.024 1.00 72.50 88 ALA A C 1
ATOM 714 O O . ALA A 1 88 ? 10.167 6.005 -29.845 1.00 72.50 88 ALA A O 1
ATOM 715 N N . LYS A 1 89 ? 10.730 4.940 -27.959 1.00 74.75 89 LYS A N 1
ATOM 716 C CA . LYS A 1 89 ? 9.378 4.438 -27.652 1.00 74.75 89 LYS A CA 1
ATOM 717 C C . LYS A 1 89 ? 8.734 5.126 -26.452 1.00 74.75 89 LYS A C 1
ATOM 719 O O . LYS A 1 89 ? 7.695 4.663 -25.995 1.00 74.75 89 LYS A O 1
ATOM 724 N N . ASN A 1 90 ? 9.392 6.148 -25.906 1.00 79.69 90 ASN A N 1
ATOM 725 C CA . ASN A 1 90 ? 9.055 6.808 -24.649 1.00 79.69 90 ASN A CA 1
ATOM 726 C C . ASN A 1 90 ? 8.584 5.839 -23.544 1.00 79.69 90 ASN A C 1
ATOM 728 O O . ASN A 1 90 ? 7.543 6.026 -22.917 1.00 79.69 90 ASN A O 1
ATOM 732 N N . LYS A 1 91 ? 9.333 4.749 -23.338 1.00 77.06 91 LYS A N 1
ATOM 733 C CA . LYS A 1 91 ? 8.941 3.671 -22.420 1.00 77.06 91 LYS A CA 1
ATOM 734 C C . LYS A 1 91 ? 10.031 3.388 -21.400 1.00 77.06 91 LYS A C 1
ATOM 736 O O . LYS A 1 91 ? 11.201 3.248 -21.754 1.00 77.06 91 LYS A O 1
ATOM 741 N N . TRP A 1 92 ? 9.627 3.262 -20.141 1.00 82.81 92 TRP A N 1
ATOM 742 C CA . TRP A 1 92 ? 10.501 2.894 -19.033 1.00 82.81 92 TRP A CA 1
ATOM 743 C C . TRP A 1 92 ? 10.477 1.389 -18.784 1.00 82.81 92 TRP A C 1
ATOM 745 O O . TRP A 1 92 ? 9.428 0.747 -18.845 1.00 82.81 92 TRP A O 1
ATOM 755 N N . PHE A 1 93 ? 11.647 0.847 -18.470 1.00 79.94 93 PHE A N 1
ATOM 756 C CA . PHE A 1 93 ? 11.843 -0.530 -18.040 1.00 79.94 93 PHE A CA 1
ATOM 757 C C . PHE A 1 93 ? 12.552 -0.530 -16.690 1.00 79.94 93 PHE A C 1
ATOM 759 O O . PHE A 1 93 ? 13.412 0.314 -16.435 1.00 79.94 93 PHE A O 1
ATOM 766 N N . VAL A 1 94 ? 12.187 -1.478 -15.835 1.00 82.69 94 VAL A N 1
ATOM 767 C CA . VAL A 1 94 ? 12.874 -1.741 -14.569 1.00 82.69 94 VAL A CA 1
ATOM 768 C C . VAL A 1 94 ? 13.661 -3.033 -14.740 1.00 82.69 94 VAL A C 1
ATOM 770 O O . VAL A 1 94 ? 13.103 -4.042 -15.168 1.00 82.69 94 VAL A O 1
ATOM 773 N N . CYS A 1 95 ? 14.947 -2.985 -14.421 1.00 84.75 95 CYS A N 1
ATOM 774 C CA . CYS A 1 95 ? 15.834 -4.138 -14.346 1.00 84.75 95 CYS A CA 1
ATOM 775 C C . CYS A 1 95 ? 16.208 -4.371 -12.882 1.00 84.75 95 CYS A C 1
ATOM 777 O O . CYS A 1 95 ? 16.262 -3.419 -12.104 1.00 84.75 95 CYS A O 1
ATOM 779 N N . MET A 1 96 ? 16.445 -5.626 -12.513 1.00 83.50 96 MET A N 1
ATOM 780 C CA . MET A 1 96 ? 16.861 -6.023 -11.169 1.00 83.50 96 MET A CA 1
ATOM 781 C C . MET A 1 96 ? 17.932 -7.098 -11.278 1.00 83.50 96 MET A C 1
ATOM 783 O O . MET A 1 96 ? 17.770 -8.034 -12.062 1.00 83.50 96 MET A O 1
ATOM 787 N N . ALA A 1 97 ? 18.995 -6.952 -10.495 1.00 84.56 97 ALA A N 1
ATOM 788 C CA . ALA A 1 97 ? 20.006 -7.983 -10.305 1.00 84.56 97 ALA A CA 1
ATOM 789 C C . ALA A 1 97 ? 19.689 -8.826 -9.065 1.00 84.56 97 ALA A C 1
ATOM 791 O O . ALA A 1 97 ? 18.937 -8.397 -8.185 1.00 84.56 97 ALA A O 1
ATOM 792 N N . LYS A 1 98 ? 20.273 -10.024 -8.983 1.00 80.56 98 LYS A N 1
ATOM 793 C CA . LYS A 1 98 ? 20.123 -10.886 -7.805 1.00 80.56 98 LYS A CA 1
ATOM 794 C C . LYS A 1 98 ? 20.914 -10.337 -6.622 1.00 80.56 98 LYS A C 1
ATOM 796 O O . LYS A 1 98 ? 20.427 -10.388 -5.496 1.00 80.56 98 LYS A O 1
ATOM 801 N N . THR A 1 99 ? 22.087 -9.762 -6.881 1.00 85.25 99 THR A N 1
ATOM 802 C CA . THR A 1 99 ? 22.983 -9.206 -5.857 1.00 85.25 99 THR A CA 1
ATOM 803 C C . THR A 1 99 ? 23.346 -7.744 -6.160 1.00 85.25 99 THR A C 1
ATOM 805 O O . THR A 1 99 ? 23.193 -7.291 -7.304 1.00 85.25 99 THR A O 1
ATOM 808 N N . PRO A 1 100 ? 23.769 -6.955 -5.152 1.00 86.69 100 PRO A N 1
ATOM 809 C CA . PRO A 1 100 ? 24.216 -5.581 -5.378 1.00 86.69 100 PRO A CA 1
ATOM 810 C C . PRO A 1 100 ? 25.483 -5.504 -6.241 1.00 86.69 100 PRO A C 1
ATOM 812 O O . PRO A 1 100 ? 25.606 -4.572 -7.036 1.00 86.69 100 PRO A O 1
ATOM 815 N N . GLU A 1 101 ? 26.372 -6.496 -6.152 1.00 92.25 101 GLU A N 1
ATOM 816 C CA . GLU A 1 101 ? 27.596 -6.596 -6.957 1.00 92.25 101 GLU A CA 1
ATOM 817 C C . GLU A 1 101 ? 27.253 -6.754 -8.442 1.00 92.25 101 GLU A C 1
ATOM 819 O O . GLU A 1 101 ? 27.725 -5.982 -9.272 1.00 92.25 101 GLU A O 1
ATOM 824 N N . GLU A 1 102 ? 26.333 -7.667 -8.775 1.00 89.62 102 GLU A N 1
ATOM 825 C CA . GLU A 1 102 ? 25.870 -7.868 -10.152 1.00 89.62 102 GLU A CA 1
ATOM 826 C C . GLU A 1 102 ? 25.225 -6.584 -10.706 1.00 89.62 102 GLU A C 1
ATOM 828 O O . GLU A 1 102 ? 25.479 -6.190 -11.847 1.00 89.62 102 GLU A O 1
ATOM 833 N N . LYS A 1 103 ? 24.427 -5.865 -9.900 1.00 89.56 103 LYS A N 1
ATOM 834 C CA . LYS A 1 103 ? 23.902 -4.548 -10.308 1.00 89.56 103 LYS A CA 1
ATOM 835 C C . LYS A 1 103 ? 25.037 -3.581 -10.645 1.00 89.56 103 LYS A C 1
ATOM 837 O O . LYS A 1 103 ? 24.927 -2.849 -11.631 1.00 89.56 103 LYS A O 1
ATOM 842 N N . GLN A 1 104 ? 26.076 -3.529 -9.818 1.00 88.94 104 GLN A N 1
ATOM 843 C CA . GLN A 1 104 ? 27.189 -2.609 -10.008 1.00 88.94 104 GLN A CA 1
ATOM 844 C C . GLN A 1 104 ? 27.954 -2.926 -11.300 1.00 88.94 104 GLN A C 1
ATOM 846 O O . GLN A 1 104 ? 28.154 -2.019 -12.110 1.00 88.94 104 GLN A O 1
ATOM 851 N N . GLU A 1 105 ? 28.253 -4.202 -11.558 1.00 94.12 105 GLU A N 1
ATOM 852 C CA . GLU A 1 105 ? 28.880 -4.661 -12.806 1.00 94.12 105 GLU A CA 1
ATOM 853 C C . GLU A 1 105 ? 28.073 -4.242 -14.044 1.00 94.12 105 GLU A C 1
ATOM 855 O O . GLU A 1 105 ? 28.624 -3.707 -15.011 1.00 94.12 105 GLU A O 1
ATOM 860 N N . TRP A 1 106 ? 26.744 -4.405 -14.010 1.00 93.62 106 TRP A N 1
ATOM 861 C CA . TRP A 1 106 ? 25.868 -3.967 -15.101 1.00 93.62 106 TRP A CA 1
ATOM 862 C C . TRP A 1 106 ? 25.926 -2.455 -15.333 1.00 93.62 106 TRP A C 1
ATOM 864 O O . TRP A 1 106 ? 25.980 -2.001 -16.480 1.00 93.62 106 TRP A O 1
ATOM 874 N N . LEU A 1 107 ? 25.900 -1.655 -14.264 1.00 89.56 107 LEU A N 1
ATOM 875 C CA . LEU A 1 107 ? 25.959 -0.197 -14.372 1.00 89.56 107 LEU A CA 1
ATOM 876 C C . LEU A 1 107 ? 27.310 0.274 -14.921 1.00 89.56 107 LEU A C 1
ATOM 878 O O . LEU A 1 107 ? 27.340 1.162 -15.777 1.00 89.56 107 LEU A O 1
ATOM 882 N N . GLU A 1 108 ? 28.409 -0.334 -14.481 1.00 91.00 108 GLU A N 1
ATOM 883 C CA . GLU A 1 108 ? 29.756 -0.046 -14.976 1.00 91.00 108 GLU A CA 1
ATOM 884 C C . GLU A 1 108 ? 29.921 -0.435 -16.443 1.00 91.00 108 GLU A C 1
ATOM 886 O O . GLU A 1 108 ? 30.406 0.373 -17.238 1.00 91.00 108 GLU A O 1
ATOM 891 N N . ALA A 1 109 ? 29.437 -1.615 -16.840 1.00 90.31 109 ALA A N 1
ATOM 892 C CA . ALA A 1 109 ? 29.447 -2.049 -18.232 1.00 90.31 109 ALA A CA 1
ATOM 893 C C . ALA A 1 109 ? 28.679 -1.070 -19.135 1.00 90.31 109 ALA A C 1
ATOM 895 O O . ALA A 1 109 ? 29.173 -0.693 -20.199 1.00 90.31 109 ALA A O 1
ATOM 896 N N . ILE A 1 110 ? 27.507 -0.591 -18.695 1.00 88.25 110 ILE A N 1
ATOM 897 C CA . ILE A 1 110 ? 26.722 0.416 -19.428 1.00 88.25 110 ILE A CA 1
ATOM 898 C C . ILE A 1 110 ? 27.490 1.740 -19.551 1.00 88.25 110 ILE A C 1
ATOM 900 O O . ILE A 1 110 ? 27.464 2.367 -20.610 1.00 88.25 110 ILE A O 1
ATOM 904 N N . LEU A 1 111 ? 28.161 2.193 -18.490 1.00 85.50 111 LEU A N 1
ATOM 905 C CA . LEU A 1 111 ? 28.946 3.430 -18.523 1.00 85.50 111 LEU A CA 1
ATOM 906 C C . LEU A 1 111 ? 30.162 3.306 -19.449 1.00 85.50 111 LEU A C 1
ATOM 908 O O . LEU A 1 111 ? 30.376 4.180 -20.289 1.00 85.50 111 LEU A O 1
ATOM 912 N N . LYS A 1 112 ? 30.903 2.200 -19.351 1.00 86.25 112 LYS A N 1
ATOM 913 C CA . LYS A 1 112 ? 32.063 1.902 -20.201 1.00 86.25 112 LYS A CA 1
ATOM 914 C C . LYS A 1 112 ? 31.678 1.829 -21.676 1.00 86.25 112 LYS A C 1
ATOM 916 O O . LYS A 1 112 ? 32.380 2.360 -22.533 1.00 86.25 112 LYS A O 1
ATOM 921 N N . GLU A 1 113 ? 30.539 1.212 -21.976 1.00 87.31 113 GLU A N 1
ATOM 922 C CA . GLU A 1 113 ? 29.987 1.131 -23.326 1.00 87.31 113 GLU A CA 1
ATOM 923 C C . GLU A 1 113 ? 29.680 2.516 -23.904 1.00 87.31 113 GLU A C 1
ATOM 925 O O . GLU A 1 113 ? 30.067 2.814 -25.038 1.00 87.31 113 GLU A O 1
ATOM 930 N N . ARG A 1 114 ? 29.060 3.392 -23.104 1.00 79.94 114 ARG A N 1
ATOM 931 C CA . ARG A 1 114 ? 28.785 4.769 -23.521 1.00 79.94 114 ARG A CA 1
ATOM 932 C C . ARG A 1 114 ? 30.050 5.563 -23.763 1.00 79.94 114 ARG A C 1
ATOM 934 O O . ARG A 1 114 ? 30.089 6.325 -24.724 1.00 79.94 114 ARG A O 1
ATOM 941 N N . GLU A 1 115 ? 31.051 5.406 -22.907 1.00 80.06 115 GLU A N 1
ATOM 942 C CA . GLU A 1 115 ? 32.311 6.122 -23.066 1.00 80.06 115 GLU A CA 1
ATOM 943 C C . GLU A 1 115 ? 33.033 5.664 -24.335 1.00 80.06 115 GLU A C 1
ATOM 945 O O . GLU A 1 115 ? 33.409 6.496 -25.157 1.00 80.06 115 GLU A O 1
ATOM 950 N N . ARG A 1 116 ? 33.058 4.350 -24.601 1.00 75.12 116 ARG A N 1
ATOM 951 C CA . ARG A 1 116 ? 33.553 3.802 -25.872 1.00 75.12 116 ARG A CA 1
ATOM 952 C C . ARG A 1 116 ? 32.800 4.362 -27.084 1.00 75.12 116 ARG A C 1
ATOM 954 O O . ARG A 1 116 ? 33.399 4.638 -28.115 1.00 75.12 116 ARG A O 1
ATOM 961 N N . ARG A 1 117 ? 31.479 4.549 -26.999 1.00 66.44 117 ARG A N 1
ATOM 962 C CA . ARG A 1 117 ? 30.711 5.177 -28.093 1.00 66.44 117 ARG A CA 1
ATOM 963 C C . ARG A 1 117 ? 31.053 6.649 -28.297 1.00 66.44 117 ARG A C 1
ATOM 965 O O . ARG A 1 117 ? 30.974 7.120 -29.428 1.00 66.44 117 ARG A O 1
ATOM 972 N N . LYS A 1 118 ? 31.385 7.389 -27.237 1.00 68.75 118 LYS A N 1
ATOM 973 C CA . LYS A 1 118 ? 31.820 8.786 -27.367 1.00 68.75 118 LYS A CA 1
ATOM 974 C C . LYS A 1 118 ? 33.191 8.876 -28.028 1.00 68.75 118 LYS A C 1
ATOM 976 O O . LYS A 1 118 ? 33.359 9.721 -28.897 1.00 68.75 118 LYS A O 1
ATOM 981 N N . THR A 1 119 ? 34.124 7.991 -27.674 1.00 60.75 119 THR A N 1
ATOM 982 C CA . THR A 1 119 ? 35.452 7.958 -28.304 1.00 60.75 119 THR A CA 1
ATOM 983 C C . THR A 1 119 ? 35.376 7.537 -29.773 1.00 60.75 119 THR A C 1
ATOM 985 O O . THR A 1 119 ? 36.056 8.122 -30.607 1.00 60.75 119 THR A O 1
ATOM 988 N N . LEU A 1 120 ? 34.471 6.616 -30.127 1.00 55.84 120 LEU A N 1
ATOM 989 C CA . LEU A 1 120 ? 34.207 6.219 -31.519 1.00 55.84 120 LEU A CA 1
ATOM 990 C C . LEU A 1 120 ? 33.607 7.336 -32.388 1.00 55.84 120 LEU A C 1
ATOM 992 O O . LEU A 1 120 ? 33.854 7.365 -33.587 1.00 55.84 120 LEU A O 1
ATOM 996 N N . ARG A 1 121 ? 32.850 8.281 -31.811 1.00 51.78 121 ARG A N 1
ATOM 997 C CA . ARG A 1 121 ? 32.328 9.453 -32.548 1.00 51.78 121 ARG A CA 1
ATOM 998 C C . ARG A 1 121 ? 33.421 10.413 -33.033 1.00 51.78 121 ARG A C 1
ATOM 1000 O O . ARG A 1 121 ? 33.115 11.308 -33.810 1.00 51.78 121 ARG A O 1
ATOM 1007 N N . LEU A 1 122 ? 34.660 10.248 -32.573 1.00 50.50 122 LEU A N 1
ATOM 1008 C CA . LEU A 1 122 ? 35.818 11.044 -32.983 1.00 50.50 122 LEU A CA 1
ATOM 1009 C C . LEU A 1 122 ? 36.708 10.314 -34.014 1.00 50.50 122 LEU A C 1
ATOM 1011 O O . LEU A 1 122 ? 37.782 10.815 -34.330 1.00 50.50 122 LEU A O 1
ATOM 1015 N N . GLY A 1 123 ? 36.289 9.152 -34.543 1.00 53.41 123 GLY A N 1
ATOM 1016 C CA . GLY A 1 123 ? 37.072 8.346 -35.488 1.00 53.41 123 GLY A CA 1
ATOM 1017 C C . GLY A 1 123 ? 36.286 7.849 -36.710 1.00 53.41 123 GLY A C 1
ATOM 1018 O O . GLY A 1 123 ? 35.065 7.722 -36.685 1.00 53.41 123 GLY A O 1
ATOM 1019 N N . MET A 1 124 ? 37.022 7.520 -37.777 1.00 48.25 124 MET A N 1
ATOM 1020 C CA . MET A 1 124 ? 36.544 7.097 -39.110 1.00 48.25 124 MET A CA 1
ATOM 1021 C C . MET A 1 124 ? 35.717 5.786 -39.137 1.00 48.25 124 MET A C 1
ATOM 1023 O O . MET A 1 124 ? 35.214 5.398 -40.185 1.00 48.25 124 MET A O 1
ATOM 1027 N N . GLU A 1 125 ? 35.531 5.091 -38.009 1.00 53.66 125 GLU A N 1
ATOM 1028 C CA . GLU A 1 125 ? 34.768 3.828 -37.923 1.00 53.66 125 GLU A CA 1
ATOM 1029 C C . GLU A 1 125 ? 33.238 4.002 -38.031 1.00 53.66 125 GLU A C 1
ATOM 1031 O O . GLU A 1 125 ? 32.487 3.023 -38.067 1.00 53.66 125 GLU A O 1
ATOM 1036 N N . GLN A 1 126 ? 32.746 5.242 -38.075 1.00 49.81 126 GLN A N 1
ATOM 1037 C CA . GLN A 1 126 ? 31.317 5.539 -38.157 1.00 49.81 126 GLN A CA 1
ATOM 1038 C C . GLN A 1 126 ? 30.704 5.079 -39.490 1.00 49.81 126 GLN A C 1
ATOM 1040 O O . GLN A 1 126 ? 29.600 4.532 -39.486 1.00 49.81 126 GLN A O 1
ATOM 1045 N N . ASP A 1 127 ? 31.438 5.200 -40.598 1.00 50.31 127 ASP A N 1
ATOM 1046 C CA . ASP A 1 127 ? 30.949 4.830 -41.931 1.00 50.31 127 ASP A CA 1
ATOM 1047 C C . ASP A 1 127 ? 30.687 3.328 -42.0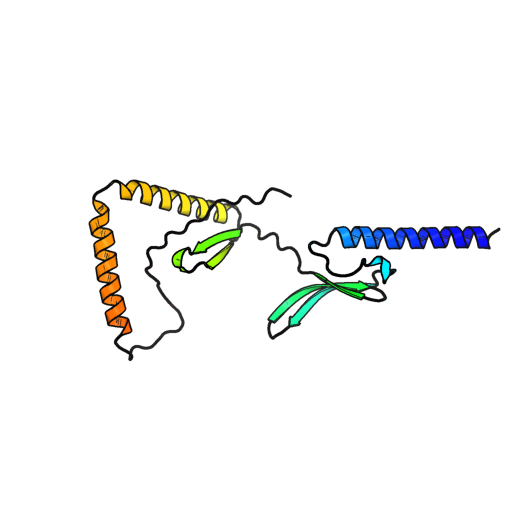40 1.00 50.31 127 ASP A C 1
ATOM 1049 O O . ASP A 1 127 ? 29.658 2.904 -42.564 1.00 50.31 127 ASP A O 1
ATOM 1053 N N . THR A 1 128 ? 31.551 2.495 -41.459 1.00 49.56 128 THR A N 1
ATOM 1054 C CA . THR A 1 128 ? 31.383 1.037 -41.443 1.00 49.56 128 THR A CA 1
ATOM 1055 C C . THR A 1 128 ? 30.169 0.613 -40.616 1.00 49.56 128 THR A C 1
ATOM 1057 O O . THR A 1 128 ? 29.405 -0.252 -41.048 1.00 49.56 128 THR A O 1
ATOM 1060 N N . TRP A 1 129 ? 29.933 1.233 -39.455 1.00 48.53 129 TRP A N 1
ATOM 1061 C CA . TRP A 1 129 ? 28.779 0.913 -38.603 1.00 48.53 129 TRP A CA 1
ATOM 1062 C C . TRP A 1 129 ? 27.449 1.427 -39.164 1.00 48.53 129 TRP A C 1
ATOM 1064 O O . TRP A 1 129 ? 26.444 0.714 -39.096 1.00 48.53 129 TRP A O 1
ATOM 1074 N N . VAL A 1 130 ? 27.435 2.628 -39.748 1.00 53.56 130 VAL A N 1
ATOM 1075 C CA . VAL A 1 130 ? 26.257 3.182 -40.436 1.00 53.56 130 VAL A CA 1
ATOM 1076 C C . VAL A 1 130 ? 25.905 2.312 -41.645 1.00 53.56 130 VAL A C 1
ATOM 1078 O O . VAL A 1 130 ? 24.759 1.886 -41.777 1.00 53.56 130 VAL A O 1
ATOM 1081 N N . MET A 1 131 ? 26.899 1.909 -42.441 1.00 51.34 131 MET A N 1
ATOM 1082 C CA . MET A 1 131 ? 26.717 1.019 -43.594 1.00 51.34 131 MET A CA 1
ATOM 1083 C C . MET A 1 131 ? 26.174 -0.369 -43.218 1.00 51.34 131 MET A C 1
ATOM 1085 O O . MET A 1 131 ? 25.327 -0.921 -43.928 1.00 51.34 131 MET A O 1
ATOM 1089 N N . VAL A 1 132 ? 26.633 -0.953 -42.105 1.00 56.91 132 VAL A N 1
ATOM 1090 C CA . VAL A 1 132 ? 26.109 -2.237 -41.599 1.00 56.91 132 VAL A CA 1
ATOM 1091 C C . VAL A 1 132 ? 24.655 -2.091 -41.134 1.00 56.91 132 VAL A C 1
ATOM 1093 O O . VAL A 1 132 ? 23.837 -2.975 -41.402 1.00 56.91 132 VAL A O 1
ATOM 1096 N N . SER A 1 133 ? 24.307 -0.965 -40.505 1.00 59.75 133 SER A N 1
ATOM 1097 C CA . SER A 1 133 ? 22.929 -0.657 -40.102 1.00 59.75 133 SER A CA 1
ATOM 1098 C C . SER A 1 133 ? 22.004 -0.484 -41.312 1.00 59.75 133 SER A C 1
ATOM 1100 O O . SER A 1 133 ? 20.931 -1.081 -41.343 1.00 59.75 133 SER A O 1
ATOM 1102 N N . GLU A 1 134 ? 22.429 0.250 -42.342 1.00 58.28 134 GLU A N 1
ATOM 1103 C CA . GLU A 1 134 ? 21.622 0.496 -43.546 1.00 58.28 134 GLU A CA 1
ATOM 1104 C C . GLU A 1 134 ? 21.382 -0.773 -44.376 1.00 58.28 134 GLU A C 1
ATOM 1106 O O . GLU A 1 134 ? 20.265 -1.022 -44.844 1.00 58.28 134 GLU A O 1
ATOM 1111 N N . LYS A 1 135 ? 22.407 -1.621 -44.548 1.00 58.53 135 LYS A N 1
ATOM 1112 C CA . LYS A 1 135 ? 22.239 -2.924 -45.218 1.00 58.53 135 LYS A CA 1
ATOM 1113 C C . LYS A 1 135 ? 21.337 -3.858 -44.403 1.00 58.53 135 LYS A C 1
ATOM 1115 O O . LYS A 1 135 ? 20.499 -4.550 -44.984 1.00 58.53 135 LYS A O 1
ATOM 1120 N N . GLY A 1 136 ? 21.464 -3.844 -43.074 1.00 56.41 136 GLY A N 1
ATOM 1121 C CA . GLY A 1 136 ? 20.605 -4.605 -42.164 1.00 56.41 136 GLY A CA 1
ATOM 1122 C C . GLY A 1 136 ? 19.138 -4.164 -42.199 1.00 56.41 136 GLY A C 1
ATOM 1123 O O . GLY A 1 136 ? 18.242 -5.010 -42.218 1.00 56.41 136 GLY A O 1
ATOM 1124 N N . GLU A 1 137 ? 18.871 -2.858 -42.279 1.00 60.97 137 GLU A N 1
ATOM 1125 C CA . GLU A 1 137 ? 17.510 -2.316 -42.397 1.00 60.97 137 GLU A CA 1
ATOM 1126 C C . GLU A 1 137 ? 16.845 -2.680 -43.727 1.00 60.97 137 GLU A C 1
ATOM 1128 O O . GLU A 1 137 ? 15.679 -3.095 -43.734 1.00 60.97 137 GLU A O 1
ATOM 1133 N N . LYS A 1 138 ? 17.590 -2.599 -44.840 1.00 66.50 138 LYS A N 1
ATOM 1134 C CA . LYS A 1 138 ? 17.111 -3.030 -46.164 1.00 66.50 138 LYS A CA 1
ATOM 1135 C C . LYS A 1 138 ? 16.738 -4.513 -46.166 1.00 66.50 138 LYS A C 1
ATOM 1137 O O . LYS A 1 138 ? 15.663 -4.873 -46.648 1.00 66.50 138 LYS A O 1
ATOM 1142 N N . LEU A 1 139 ? 17.576 -5.363 -45.570 1.00 57.91 139 LEU A N 1
ATOM 1143 C CA . LEU A 1 139 ? 17.302 -6.795 -45.437 1.00 57.91 139 LEU A CA 1
ATOM 1144 C C . LEU A 1 139 ? 16.061 -7.058 -44.566 1.00 57.91 139 LEU A C 1
ATOM 1146 O O . LEU A 1 139 ? 15.199 -7.848 -44.938 1.00 57.91 139 LEU A O 1
ATOM 1150 N N . TYR A 1 140 ? 15.913 -6.354 -43.441 1.00 56.06 140 TYR A N 1
ATOM 1151 C CA . TYR A 1 140 ? 14.737 -6.462 -42.570 1.00 56.06 140 TYR A CA 1
ATOM 1152 C C . TYR A 1 140 ? 13.431 -6.059 -43.277 1.00 56.06 140 TYR A C 1
ATOM 1154 O O . TYR A 1 140 ? 12.408 -6.735 -43.132 1.00 56.06 140 TYR A O 1
ATOM 1162 N N . HIS A 1 141 ? 13.449 -4.990 -44.077 1.00 64.56 141 HIS A N 1
ATOM 1163 C CA . HIS A 1 141 ? 12.288 -4.575 -44.873 1.00 64.56 141 HIS A CA 1
ATOM 1164 C C . HIS A 1 141 ? 11.938 -5.593 -45.965 1.00 64.56 141 HIS A C 1
ATOM 1166 O O . HIS A 1 141 ? 10.761 -5.834 -46.231 1.00 64.56 141 HIS A O 1
ATOM 1172 N N . LEU A 1 142 ? 12.943 -6.243 -46.558 1.00 64.25 142 LEU A N 1
ATOM 1173 C CA . LEU A 1 142 ? 12.731 -7.323 -47.518 1.00 64.25 142 LEU A CA 1
ATOM 1174 C C . LEU A 1 142 ? 12.102 -8.555 -46.845 1.00 64.25 142 LEU A C 1
ATOM 1176 O O . LEU A 1 142 ? 11.114 -9.095 -47.342 1.00 64.25 142 LEU A O 1
ATOM 1180 N N . MET A 1 143 ? 12.606 -8.938 -45.668 1.00 54.44 143 MET A N 1
ATOM 1181 C CA . MET A 1 143 ? 12.089 -10.083 -44.909 1.00 54.44 143 MET A CA 1
ATOM 1182 C C . MET A 1 143 ? 10.685 -9.853 -44.338 1.00 54.44 143 MET A C 1
ATOM 1184 O O . MET A 1 143 ? 9.924 -10.801 -44.176 1.00 54.44 143 MET A O 1
ATOM 1188 N N . THR A 1 144 ? 10.308 -8.609 -44.041 1.00 57.78 144 THR A N 1
ATOM 1189 C CA . THR A 1 144 ? 8.963 -8.291 -43.529 1.00 57.78 144 THR A CA 1
ATOM 1190 C C . THR A 1 144 ? 7.893 -8.195 -44.622 1.00 57.78 144 THR A C 1
ATOM 1192 O O . THR A 1 144 ? 6.711 -8.307 -44.299 1.00 57.78 144 THR A O 1
ATOM 1195 N N . LYS A 1 145 ? 8.274 -8.051 -45.902 1.00 59.44 145 LYS A N 1
ATOM 1196 C CA . LYS A 1 145 ? 7.343 -8.050 -47.049 1.00 59.44 145 LYS A CA 1
ATOM 1197 C C . LYS A 1 145 ? 6.941 -9.449 -47.536 1.00 59.44 145 LYS A C 1
ATOM 1199 O O . LYS A 1 145 ? 5.871 -9.589 -48.121 1.00 59.44 145 LYS A O 1
ATOM 1204 N N . GLN A 1 146 ? 7.741 -10.488 -47.288 1.00 50.38 146 GLN A N 1
ATOM 1205 C CA . GLN A 1 146 ? 7.387 -11.867 -47.653 1.00 50.38 146 GLN A CA 1
ATOM 1206 C C . GLN A 1 146 ? 6.548 -12.525 -46.543 1.00 50.38 146 GLN A C 1
ATOM 1208 O O . GLN A 1 146 ? 7.059 -13.066 -45.566 1.00 50.38 146 GLN A O 1
ATOM 1213 N N . GLY A 1 147 ? 5.223 -12.457 -46.692 1.00 52.81 147 GLY A N 1
ATOM 1214 C CA . GLY A 1 147 ? 4.218 -12.858 -45.698 1.00 52.81 147 GLY A CA 1
ATOM 1215 C C . GLY A 1 147 ? 4.044 -14.357 -45.413 1.00 52.81 147 GLY A C 1
ATOM 1216 O O . GLY A 1 147 ? 2.978 -14.730 -44.936 1.00 52.81 147 GLY A O 1
ATOM 1217 N N . HIS A 1 148 ? 5.040 -15.216 -45.662 1.00 52.62 148 HIS A N 1
ATOM 1218 C CA . HIS A 1 148 ? 4.879 -16.677 -45.539 1.00 52.62 148 HIS A CA 1
ATOM 1219 C C . HIS A 1 148 ? 5.987 -17.427 -44.786 1.00 52.62 148 HIS A C 1
ATOM 1221 O O . HIS A 1 148 ? 6.132 -18.632 -44.963 1.00 52.62 148 HIS A O 1
ATOM 1227 N N . LEU A 1 149 ? 6.730 -16.779 -43.885 1.00 46.66 149 LEU A N 1
ATOM 1228 C CA . LEU A 1 149 ? 7.633 -17.504 -42.984 1.00 46.66 149 LEU A CA 1
ATOM 1229 C C . LEU A 1 149 ? 7.132 -17.466 -41.538 1.00 46.66 149 LEU A C 1
ATOM 1231 O O . LEU A 1 149 ? 6.787 -16.420 -40.987 1.00 46.66 149 LEU A O 1
ATOM 1235 N N . ILE A 1 150 ? 7.047 -18.670 -40.976 1.00 43.75 150 ILE A N 1
ATOM 1236 C CA . ILE A 1 150 ? 6.538 -19.044 -39.657 1.00 43.75 150 ILE A CA 1
ATOM 1237 C C . ILE A 1 150 ? 6.966 -18.017 -38.601 1.00 43.75 150 ILE A C 1
ATOM 1239 O O . ILE A 1 150 ? 8.144 -17.876 -38.276 1.00 43.75 150 ILE A O 1
ATOM 1243 N N . LYS A 1 151 ? 5.991 -17.285 -38.049 1.00 44.31 151 LYS A N 1
ATOM 1244 C CA . LYS A 1 151 ? 6.220 -16.361 -36.934 1.00 44.31 151 LYS A CA 1
ATOM 1245 C C . LYS A 1 151 ? 6.364 -17.168 -35.653 1.00 44.31 151 LYS A C 1
ATOM 1247 O O . LYS A 1 151 ? 5.385 -17.398 -34.944 1.00 44.31 151 LYS A O 1
ATOM 1252 N N . ASP A 1 152 ? 7.592 -17.560 -35.346 1.00 38.16 152 ASP A N 1
ATOM 1253 C CA . ASP A 1 152 ? 7.927 -18.029 -34.012 1.00 38.16 152 ASP A CA 1
ATOM 1254 C C . ASP A 1 152 ? 7.647 -16.893 -33.007 1.00 38.16 152 ASP A C 1
ATOM 1256 O O . ASP A 1 152 ? 8.231 -15.804 -33.055 1.00 38.16 152 ASP A O 1
ATOM 1260 N N . ARG A 1 153 ? 6.679 -17.111 -32.110 1.00 43.53 153 ARG A N 1
ATOM 1261 C CA . ARG A 1 153 ? 6.286 -16.143 -31.071 1.00 43.53 153 ARG A CA 1
ATOM 1262 C C . ARG A 1 153 ? 7.376 -15.971 -30.005 1.00 43.53 153 ARG A C 1
ATOM 1264 O O . ARG A 1 153 ? 7.243 -15.091 -29.155 1.00 43.53 153 ARG A O 1
ATOM 1271 N N . LYS A 1 154 ? 8.458 -16.758 -30.047 1.00 43.91 154 LYS A N 1
ATOM 1272 C CA . LYS A 1 154 ? 9.564 -16.723 -29.085 1.00 43.91 154 LYS A CA 1
ATOM 1273 C C . LYS A 1 154 ? 10.905 -16.397 -29.744 1.00 43.91 154 LYS A C 1
ATOM 1275 O O . LYS A 1 154 ? 11.801 -17.225 -29.747 1.00 43.91 154 LYS A O 1
ATOM 1280 N N . ARG A 1 155 ? 11.074 -15.163 -30.225 1.00 45.91 155 ARG A N 1
ATOM 1281 C CA . ARG A 1 155 ? 12.337 -14.381 -30.208 1.00 45.91 155 ARG A CA 1
ATOM 1282 C C . ARG A 1 155 ? 12.225 -13.249 -31.218 1.00 45.91 155 ARG A C 1
ATOM 1284 O O . ARG A 1 155 ? 12.234 -13.464 -32.421 1.00 45.91 155 ARG A O 1
ATOM 1291 N N . LYS A 1 156 ? 12.205 -12.011 -30.728 1.00 40.19 156 LYS A N 1
ATOM 1292 C CA . LYS A 1 156 ? 12.635 -10.869 -31.536 1.00 40.19 156 LYS A CA 1
ATOM 1293 C C . LYS A 1 156 ? 14.053 -10.518 -31.107 1.00 40.19 156 LYS A C 1
ATOM 1295 O O . LYS A 1 156 ? 14.246 -9.792 -30.135 1.00 40.19 156 LYS A O 1
ATOM 1300 N N . LEU A 1 157 ? 15.040 -11.054 -31.824 1.00 41.25 157 LEU A N 1
ATOM 1301 C CA . LEU A 1 157 ? 16.365 -10.444 -31.890 1.00 41.25 157 LEU A CA 1
ATOM 1302 C C . LEU A 1 157 ? 16.175 -9.085 -32.565 1.00 41.25 157 LEU A C 1
ATOM 1304 O O . LEU A 1 157 ? 16.012 -8.993 -33.775 1.00 41.25 157 LEU A O 1
ATOM 1308 N N . THR A 1 158 ? 16.071 -8.030 -31.761 1.00 40.44 158 THR A N 1
ATOM 1309 C CA . THR A 1 158 ? 15.937 -6.669 -32.273 1.00 40.44 158 THR A CA 1
ATOM 1310 C C . THR A 1 158 ? 17.311 -6.008 -32.315 1.00 40.44 158 THR A C 1
ATOM 1312 O O . THR A 1 158 ? 17.810 -5.549 -31.281 1.00 40.44 158 THR A O 1
ATOM 1315 N N . THR A 1 159 ? 17.896 -5.937 -33.505 1.00 44.28 159 THR A N 1
ATOM 1316 C CA . THR A 1 159 ? 18.959 -4.997 -33.872 1.00 44.28 159 THR A CA 1
ATOM 1317 C C . THR A 1 159 ? 18.337 -3.608 -34.032 1.00 44.28 159 THR A C 1
ATOM 1319 O O . THR A 1 159 ? 17.805 -3.269 -35.080 1.00 44.28 159 THR A O 1
ATOM 1322 N N . PHE A 1 160 ? 18.340 -2.825 -32.954 1.00 38.16 160 PHE A N 1
ATOM 1323 C CA . PHE A 1 160 ? 18.165 -1.369 -33.007 1.00 38.16 160 PHE A CA 1
ATOM 1324 C C . PHE A 1 160 ? 19.463 -0.736 -32.498 1.00 38.16 160 PHE A C 1
ATOM 1326 O O . PHE A 1 160 ? 20.091 -1.333 -31.613 1.00 38.16 160 PHE A O 1
ATOM 1333 N N . PRO A 1 161 ? 19.846 0.471 -32.947 1.00 39.44 161 PRO A N 1
ATOM 1334 C CA . PRO A 1 161 ? 20.909 1.228 -32.305 1.00 39.44 161 PRO A CA 1
ATOM 1335 C C . PRO A 1 161 ? 20.397 1.660 -30.924 1.00 39.44 161 PRO A C 1
ATOM 1337 O O . PRO A 1 161 ? 19.750 2.690 -30.752 1.00 39.44 161 PRO A O 1
ATOM 1340 N N . LYS A 1 162 ? 20.593 0.806 -29.913 1.00 41.59 162 LYS A N 1
ATOM 1341 C CA . LYS A 1 162 ? 20.106 1.047 -28.553 1.00 41.59 162 LYS A CA 1
ATOM 1342 C C . LYS A 1 162 ? 21.005 2.083 -27.893 1.00 41.59 162 LYS A C 1
ATOM 1344 O O . LYS A 1 162 ? 22.052 1.742 -27.346 1.00 41.59 162 LYS A O 1
ATOM 1349 N N . CYS A 1 163 ? 20.638 3.356 -27.944 1.00 38.84 163 CYS A N 1
ATOM 1350 C CA . CYS A 1 163 ? 21.143 4.367 -27.018 1.00 38.84 163 CYS A CA 1
ATOM 1351 C C . CYS A 1 163 ? 20.371 4.235 -25.699 1.00 38.84 163 CYS A C 1
ATOM 1353 O O . CYS A 1 163 ? 19.370 4.900 -25.454 1.00 38.84 163 CYS A O 1
ATOM 1355 N N . PHE A 1 164 ? 20.823 3.320 -24.841 1.00 36.94 164 PHE A N 1
ATOM 1356 C CA . PHE A 1 164 ? 20.361 3.265 -23.462 1.00 36.94 164 PHE A CA 1
ATOM 1357 C C . PHE A 1 164 ? 20.912 4.480 -22.720 1.00 36.94 164 PHE A C 1
ATOM 1359 O O . PHE A 1 164 ? 22.106 4.527 -22.439 1.00 36.94 164 PHE A O 1
ATOM 1366 N N . LEU A 1 165 ? 20.058 5.449 -22.396 1.00 42.72 165 LEU A N 1
ATOM 1367 C CA . LEU A 1 165 ? 20.368 6.572 -21.508 1.00 42.72 165 LEU A CA 1
ATOM 1368 C C . LEU A 1 165 ? 19.792 6.290 -20.111 1.00 42.72 165 LEU A C 1
ATOM 1370 O O . LEU A 1 165 ? 18.776 6.828 -19.699 1.00 42.72 165 LEU A O 1
ATOM 1374 N N . GLY A 1 166 ? 20.434 5.403 -19.362 1.00 36.09 166 GLY A N 1
ATOM 1375 C CA . GLY A 1 166 ? 20.311 5.342 -17.906 1.00 36.09 166 GLY A CA 1
ATOM 1376 C C . GLY A 1 166 ? 20.996 6.550 -17.263 1.00 36.09 166 GLY A C 1
ATOM 1377 O O . GLY A 1 166 ? 22.218 6.683 -17.357 1.00 36.09 166 GLY A O 1
ATOM 1378 N N . ARG A 1 167 ? 20.224 7.434 -16.628 1.00 37.16 167 ARG A N 1
ATOM 1379 C CA . ARG A 1 167 ? 20.746 8.357 -15.611 1.00 37.16 167 ARG A CA 1
ATOM 1380 C C . ARG A 1 167 ? 20.881 7.583 -14.296 1.00 37.16 167 ARG A C 1
ATOM 1382 O O . ARG A 1 167 ? 19.973 6.832 -13.945 1.00 37.16 167 ARG A O 1
ATOM 1389 N N . LYS A 1 168 ? 21.982 7.781 -13.561 1.00 33.62 168 LYS A N 1
ATOM 1390 C CA . LYS A 1 168 ? 22.022 7.463 -12.127 1.00 33.62 168 LYS A CA 1
ATOM 1391 C C . LYS A 1 168 ? 21.035 8.413 -11.451 1.00 33.62 168 LYS A C 1
ATOM 1393 O O . LYS A 1 168 ? 21.340 9.583 -11.268 1.00 33.62 168 LYS A O 1
ATOM 1398 N N . THR A 1 169 ? 19.844 7.935 -11.127 1.00 38.62 169 THR A N 1
ATOM 1399 C CA . THR A 1 169 ? 19.087 8.503 -10.012 1.00 38.62 169 THR A CA 1
ATOM 1400 C C . THR A 1 169 ? 19.402 7.607 -8.829 1.00 38.62 169 THR A C 1
ATOM 1402 O O . THR A 1 169 ? 18.831 6.522 -8.708 1.00 38.62 169 THR A O 1
ATOM 1405 N N . SER A 1 170 ? 20.383 8.010 -8.021 1.00 36.03 170 SER A N 1
ATOM 1406 C CA . SER A 1 170 ? 20.439 7.565 -6.634 1.00 36.03 170 SER A CA 1
ATOM 1407 C C . SER A 1 170 ? 19.088 7.920 -6.025 1.00 36.03 170 SER A C 1
ATOM 1409 O O . SER A 1 170 ? 18.666 9.076 -6.077 1.00 36.03 170 SER A O 1
ATOM 1411 N N . LEU A 1 171 ? 18.363 6.913 -5.544 1.00 33.47 171 LEU A N 1
ATOM 1412 C CA . LEU A 1 171 ? 17.331 7.189 -4.556 1.00 33.47 171 LEU A CA 1
ATOM 1413 C C . LEU A 1 171 ? 18.066 7.816 -3.362 1.00 33.47 171 LEU A C 1
ATOM 1415 O O . LEU A 1 171 ? 19.121 7.286 -3.008 1.00 33.47 171 LEU A O 1
ATOM 1419 N N . PRO A 1 172 ? 17.604 8.951 -2.814 1.00 30.30 172 PRO A N 1
ATOM 1420 C CA . PRO A 1 172 ? 18.133 9.424 -1.547 1.00 30.30 172 PRO A CA 1
ATOM 1421 C C . PRO A 1 172 ? 17.896 8.332 -0.502 1.00 30.30 172 PRO A C 1
ATOM 1423 O O . PRO A 1 172 ? 16.820 7.726 -0.477 1.00 30.30 172 PRO A O 1
ATOM 1426 N N . ASP A 1 173 ? 18.924 8.053 0.293 1.00 35.03 173 ASP A N 1
ATOM 1427 C CA . ASP A 1 173 ? 18.818 7.155 1.433 1.00 35.03 173 ASP A CA 1
ATOM 1428 C C . ASP A 1 173 ? 17.766 7.720 2.404 1.00 35.03 173 ASP A C 1
ATOM 1430 O O . ASP A 1 173 ? 17.926 8.816 2.943 1.00 35.03 173 ASP A O 1
ATOM 1434 N N . LEU A 1 174 ? 16.666 6.972 2.548 1.00 34.53 174 LEU A N 1
ATOM 1435 C CA . LEU A 1 174 ? 15.654 7.055 3.605 1.00 34.53 174 LEU A CA 1
ATOM 1436 C C . LEU A 1 174 ? 15.484 5.649 4.204 1.00 34.53 174 LEU A C 1
ATOM 1438 O O . LEU A 1 174 ? 15.141 4.688 3.456 1.00 34.53 174 LEU A O 1
#

Sequence (174 aa):
MKAVCSSINEAKRQMEKLEVLEEWQSHIEGWEGSNITDTCTEMLMHGVLLKISAGNIQERIFFLFDNLLVYCKKKNRLNNGWKIHNTAKNKWFVCMAKTPEEKQEWLEAILKERERRKTLRLGMEQDTWVMVSEKGEKLYHLMTKQGHLIKDRKRKLTTFPKCFLGRKTSLPDL

Foldseek 3Di:
DVVVVVVVVVVVVQVVQLVVQQVVVVPDPPDDDDRCSVFFRHWDDKDWDWDDDPNDTAIWIWIDTPGDIDIHHPPPPLVQKFWWADPVVRDIDIDHDPHVVVSVVVVVVLVVVVVVVVVCVVDPCVVVVVVVVVVVVVVVVVVVPPPDDDPDPPDDPDPDPDPTDGDPPDDPDD

Radius of gyration: 28.52 Å; chains: 1; bounding box: 54×30×92 Å

pLDDT: mean 74.59, std 20.17, range [30.3, 96.75]